Protein AF-A0A9X9S5L1-F1 (afdb_monomer)

Secondary structure (DSSP, 8-state):
----------HHHHHHHHT-HHHHHHHHHHHHTT-TT--HHHHIIIIIHHHHHHHHHHHHHH--SSPPHHHHHHHHHHHHHHHHHTT-

Organism: Methanogenium organophilum (NCBI:txid2199)

Structure (mmCIF, N/CA/C/O backbone):
data_AF-A0A9X9S5L1-F1
#
_entry.id   AF-A0A9X9S5L1-F1
#
loop_
_atom_site.group_PDB
_atom_site.id
_atom_site.type_symbol
_atom_site.label_atom_id
_atom_site.label_alt_id
_atom_site.label_comp_id
_atom_site.label_asym_id
_atom_site.label_entity_id
_atom_site.label_seq_id
_atom_site.pdbx_PDB_ins_code
_atom_site.Cartn_x
_atom_site.Cartn_y
_atom_site.Cartn_z
_atom_site.occupancy
_atom_site.B_iso_or_equiv
_atom_site.auth_seq_id
_atom_site.auth_comp_id
_atom_site.auth_asym_id
_atom_site.auth_atom_id
_atom_site.pdbx_PDB_model_num
ATOM 1 N N . MET A 1 1 ? -31.255 10.036 7.838 1.00 35.88 1 MET A N 1
ATOM 2 C CA . MET A 1 1 ? -30.315 8.937 7.542 1.00 35.88 1 MET A CA 1
ATOM 3 C C . MET A 1 1 ? -28.933 9.542 7.625 1.00 35.88 1 MET A C 1
ATOM 5 O O . MET A 1 1 ? -28.672 10.492 6.902 1.00 35.88 1 MET A O 1
ATOM 9 N N . VAL A 1 2 ? -28.140 9.125 8.610 1.00 39.47 2 VAL A N 1
ATOM 10 C CA . VAL A 1 2 ? -26.790 9.654 8.831 1.00 39.47 2 VAL A CA 1
ATOM 11 C C . VAL A 1 2 ? -25.934 9.133 7.681 1.00 39.47 2 VAL A C 1
ATOM 13 O O . VAL A 1 2 ? -25.686 7.932 7.614 1.00 39.47 2 VAL A O 1
ATOM 16 N N . SER A 1 3 ? -25.571 10.008 6.737 1.00 43.31 3 SER A N 1
ATOM 17 C CA . SER A 1 3 ? -24.482 9.724 5.801 1.00 43.31 3 SER A CA 1
ATOM 18 C C . SER A 1 3 ? -23.254 9.461 6.653 1.00 43.31 3 SER A C 1
ATOM 20 O O . SER A 1 3 ? -22.748 10.383 7.285 1.00 43.31 3 SER A O 1
ATOM 22 N N . GLY A 1 4 ? -22.839 8.198 6.737 1.00 41.56 4 GLY A N 1
ATOM 23 C CA . GLY A 1 4 ? -21.564 7.844 7.336 1.00 41.56 4 GLY A CA 1
ATOM 24 C C . GLY A 1 4 ? -20.484 8.609 6.589 1.00 41.56 4 GLY A C 1
ATOM 25 O O . GLY A 1 4 ? -20.315 8.414 5.386 1.00 41.56 4 GLY A O 1
ATOM 26 N N . GLU A 1 5 ? -19.831 9.531 7.288 1.00 43.12 5 GLU A N 1
ATOM 27 C CA . GLU A 1 5 ? -18.624 10.196 6.826 1.00 43.12 5 GLU A CA 1
ATOM 28 C C . GLU A 1 5 ? -17.622 9.096 6.481 1.00 43.12 5 GLU A C 1
ATOM 30 O O . GLU A 1 5 ? -17.086 8.410 7.351 1.00 43.12 5 GLU A O 1
ATOM 35 N N . ASN A 1 6 ? -17.463 8.864 5.181 1.00 48.81 6 ASN A N 1
ATOM 36 C CA . ASN A 1 6 ? -16.434 8.007 4.632 1.00 48.81 6 ASN A CA 1
ATOM 37 C C . ASN A 1 6 ? -15.103 8.583 5.130 1.00 48.81 6 ASN A C 1
ATOM 39 O O . ASN A 1 6 ? -14.789 9.738 4.845 1.00 48.81 6 ASN A O 1
ATOM 43 N N . THR A 1 7 ? -14.416 7.841 5.991 1.00 52.62 7 THR A N 1
ATOM 44 C CA . THR A 1 7 ? -13.282 8.304 6.794 1.00 52.62 7 THR A CA 1
ATOM 45 C C . THR A 1 7 ? -12.226 8.953 5.904 1.00 52.62 7 THR A C 1
ATOM 47 O O . THR A 1 7 ? -11.574 8.259 5.133 1.00 52.62 7 THR A O 1
ATOM 50 N N . GLY A 1 8 ? -12.063 10.276 6.006 1.00 67.56 8 GLY A N 1
ATOM 51 C CA . GLY A 1 8 ? -11.149 11.091 5.193 1.00 67.56 8 GLY A CA 1
ATOM 52 C C . GLY A 1 8 ? -9.656 10.886 5.477 1.00 67.56 8 GLY A C 1
ATOM 53 O O . GLY A 1 8 ? -8.901 11.847 5.390 1.00 67.56 8 GLY A O 1
ATOM 54 N N . MET A 1 9 ? -9.243 9.675 5.856 1.00 78.75 9 MET A N 1
ATOM 55 C CA . MET A 1 9 ? -7.837 9.294 5.984 1.00 78.75 9 MET A CA 1
ATOM 56 C C . MET A 1 9 ? -7.298 8.867 4.621 1.00 78.75 9 MET A C 1
ATOM 58 O O . MET A 1 9 ? -7.932 8.081 3.915 1.00 78.75 9 MET A O 1
ATOM 62 N N . SER A 1 10 ? -6.128 9.385 4.261 1.00 90.25 10 SER A N 1
ATOM 63 C CA . SER A 1 10 ? -5.392 8.927 3.085 1.00 90.25 10 SER A CA 1
ATOM 64 C C . SER A 1 10 ? -4.815 7.524 3.314 1.00 90.25 10 SER A C 1
ATOM 66 O O . SER A 1 10 ? -4.689 7.069 4.453 1.00 90.25 10 SER A O 1
ATOM 68 N N . LEU A 1 11 ? -4.425 6.829 2.241 1.00 91.69 11 LEU A N 1
ATOM 69 C CA . LEU A 1 11 ? -3.712 5.553 2.370 1.00 91.69 11 LEU A CA 1
ATOM 70 C C . LEU A 1 11 ? -2.398 5.711 3.156 1.00 91.69 11 LEU A C 1
ATOM 72 O O . LEU A 1 11 ? -2.027 4.826 3.923 1.00 91.69 11 LEU A O 1
ATOM 76 N N . GLU A 1 12 ? -1.721 6.850 3.004 1.00 93.31 12 GLU A N 1
ATOM 77 C CA . GLU A 1 12 ? -0.528 7.185 3.784 1.00 93.31 12 GLU A CA 1
ATOM 78 C C . GLU A 1 12 ? -0.846 7.246 5.285 1.00 93.31 12 GLU A C 1
ATOM 80 O O . GLU A 1 12 ? -0.171 6.588 6.077 1.00 93.31 12 GLU A O 1
ATOM 85 N N . ASP A 1 13 ? -1.923 7.940 5.673 1.00 91.94 13 ASP A N 1
ATOM 86 C CA . ASP A 1 13 ? -2.370 7.996 7.071 1.00 91.94 13 ASP A CA 1
ATOM 87 C C . ASP A 1 13 ? -2.680 6.600 7.614 1.00 91.94 13 ASP A C 1
ATOM 89 O O . ASP A 1 13 ? -2.324 6.281 8.748 1.00 91.94 13 ASP A O 1
ATOM 93 N N . VAL A 1 14 ? -3.310 5.748 6.799 1.00 91.50 14 VAL A N 1
ATOM 94 C CA . VAL A 1 14 ? -3.599 4.356 7.156 1.00 91.50 14 VAL A CA 1
ATOM 95 C C . VAL A 1 14 ? -2.307 3.586 7.429 1.00 91.50 14 VAL A C 1
ATOM 97 O O . VAL A 1 14 ? -2.191 2.973 8.487 1.00 91.50 14 VAL A O 1
ATOM 100 N N . LEU A 1 15 ? -1.332 3.635 6.519 1.00 94.19 15 LEU A N 1
ATOM 101 C CA . LEU A 1 15 ? -0.058 2.918 6.656 1.00 94.19 15 LEU A CA 1
ATOM 102 C C . LEU A 1 15 ? 0.752 3.392 7.870 1.00 94.19 15 LEU A C 1
ATOM 104 O O . LEU A 1 15 ? 1.371 2.576 8.560 1.00 94.19 15 LEU A O 1
ATOM 108 N N . ILE A 1 16 ? 0.732 4.698 8.149 1.00 94.31 16 ILE A N 1
ATOM 109 C CA . ILE A 1 16 ? 1.363 5.284 9.336 1.00 94.31 16 ILE A CA 1
ATOM 110 C C . ILE A 1 16 ? 0.645 4.808 10.603 1.00 94.31 16 ILE A C 1
ATOM 112 O O . ILE A 1 16 ? 1.294 4.346 11.542 1.00 94.31 16 ILE A O 1
ATOM 116 N N . LEU A 1 17 ? -0.687 4.882 10.632 1.00 92.94 17 LEU A N 1
ATOM 117 C CA . LEU A 1 17 ? -1.503 4.525 11.793 1.00 92.94 17 LEU A CA 1
ATOM 118 C C . LEU A 1 17 ? -1.386 3.040 12.162 1.00 92.94 17 LEU A C 1
ATOM 120 O O . LEU A 1 17 ? -1.395 2.694 13.345 1.00 92.94 17 LEU A O 1
ATOM 124 N N . THR A 1 18 ? -1.276 2.155 11.172 1.00 92.75 18 THR A N 1
ATOM 125 C CA . THR A 1 18 ? -1.132 0.709 11.396 1.00 92.75 18 THR A CA 1
ATOM 126 C C . THR A 1 18 ? 0.307 0.282 11.694 1.00 92.75 18 THR A C 1
ATOM 128 O O . THR A 1 18 ? 0.522 -0.803 12.248 1.00 92.75 18 THR A O 1
ATOM 131 N N . GLY A 1 19 ? 1.289 1.131 11.374 1.00 95.19 19 GLY A N 1
ATOM 132 C CA . GLY A 1 19 ? 2.712 0.805 11.450 1.00 95.19 19 GLY A CA 1
ATOM 133 C C . GLY A 1 19 ? 3.165 -0.166 10.357 1.00 95.19 19 GLY A C 1
ATOM 134 O O . GLY A 1 19 ? 4.098 -0.928 10.576 1.00 95.19 19 GLY A O 1
ATOM 135 N N . GLU A 1 20 ? 2.494 -0.170 9.202 1.00 96.31 20 GLU A N 1
ATOM 136 C CA . GLU A 1 20 ? 2.761 -1.103 8.093 1.00 96.31 20 GLU A CA 1
ATOM 137 C C . GLU A 1 20 ? 3.572 -0.463 6.949 1.00 96.31 20 GLU A C 1
ATOM 139 O O . GLU A 1 20 ? 3.824 -1.107 5.932 1.00 96.31 20 GLU A O 1
ATOM 144 N N . MET A 1 21 ? 4.014 0.793 7.107 1.00 96.12 21 MET A N 1
ATOM 145 C CA . MET A 1 21 ? 4.807 1.513 6.099 1.00 96.12 21 MET A CA 1
ATOM 146 C C . MET A 1 21 ? 6.087 0.756 5.701 1.00 96.12 21 MET A C 1
ATOM 148 O O . MET A 1 21 ? 6.387 0.637 4.516 1.00 96.12 21 MET A O 1
ATOM 152 N N . GLU A 1 22 ? 6.823 0.205 6.672 1.00 96.06 22 GLU A N 1
ATOM 153 C CA . GLU A 1 22 ? 8.070 -0.533 6.410 1.00 96.06 22 GLU A CA 1
ATOM 154 C C . GLU A 1 22 ? 7.817 -1.838 5.637 1.00 96.06 22 GLU A C 1
ATOM 156 O O . GLU A 1 22 ? 8.536 -2.143 4.684 1.00 96.06 22 GLU A O 1
ATOM 161 N N . HIS A 1 23 ? 6.754 -2.575 5.980 1.00 96.38 23 HIS A N 1
ATOM 162 C CA . HIS A 1 23 ? 6.373 -3.787 5.249 1.00 96.38 23 HIS A CA 1
ATOM 163 C C . HIS A 1 23 ? 5.908 -3.460 3.824 1.00 96.38 23 HIS A C 1
ATOM 165 O O . HIS A 1 23 ? 6.202 -4.204 2.888 1.00 96.38 23 HIS A O 1
ATOM 171 N N . MET A 1 24 ? 5.225 -2.328 3.628 1.00 96.25 24 MET A N 1
ATOM 172 C CA . MET A 1 24 ? 4.849 -1.868 2.292 1.00 96.25 24 MET A CA 1
ATOM 173 C C . MET A 1 24 ? 6.086 -1.510 1.455 1.00 96.25 24 MET A C 1
ATOM 175 O O . MET A 1 24 ? 6.174 -1.891 0.287 1.00 96.25 24 MET A O 1
ATOM 179 N N . GLU A 1 25 ? 7.071 -0.830 2.046 1.00 95.00 25 GLU A N 1
ATOM 180 C CA . GLU A 1 25 ? 8.342 -0.519 1.385 1.00 95.00 25 GLU A CA 1
ATOM 181 C C . GLU A 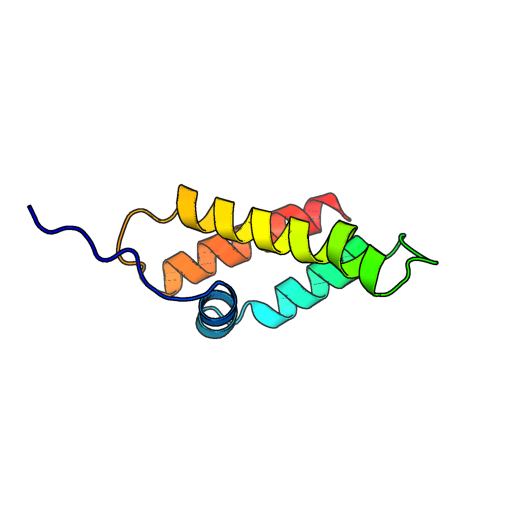1 25 ? 9.098 -1.799 0.986 1.00 95.00 25 GLU A C 1
ATOM 183 O O . GLU A 1 25 ? 9.623 -1.902 -0.125 1.00 95.00 25 GLU A O 1
ATOM 188 N N . GLU A 1 26 ? 9.139 -2.801 1.867 1.00 95.50 26 GLU A N 1
ATOM 189 C CA . GLU A 1 26 ? 9.716 -4.110 1.559 1.00 95.50 26 GLU A CA 1
ATOM 190 C C . GLU A 1 26 ? 8.993 -4.802 0.400 1.00 95.50 26 GLU A C 1
ATOM 192 O O . GLU A 1 26 ? 9.644 -5.256 -0.544 1.00 95.50 26 GLU A O 1
ATOM 197 N N . LEU A 1 27 ? 7.661 -4.820 0.414 1.00 95.50 27 LEU A N 1
ATOM 198 C CA . LEU A 1 27 ? 6.880 -5.425 -0.657 1.00 95.50 27 LEU A CA 1
ATOM 199 C C . LEU A 1 27 ? 7.125 -4.727 -2.010 1.00 95.50 27 LEU A C 1
ATOM 201 O O . LEU A 1 27 ? 7.279 -5.404 -3.032 1.00 95.50 27 LEU A O 1
ATOM 205 N N . ILE A 1 28 ? 7.210 -3.394 -2.031 1.00 93.81 28 ILE A N 1
ATOM 206 C CA . ILE A 1 28 ? 7.549 -2.630 -3.243 1.00 93.81 28 ILE A CA 1
ATOM 207 C C . ILE A 1 28 ? 8.952 -3.004 -3.732 1.00 93.81 28 ILE A C 1
ATOM 209 O O . ILE A 1 28 ? 9.137 -3.265 -4.922 1.00 93.81 28 ILE A O 1
ATOM 213 N N . ARG A 1 29 ? 9.941 -3.090 -2.829 1.00 92.31 29 ARG A N 1
ATOM 214 C CA . ARG A 1 29 ? 11.309 -3.513 -3.177 1.00 92.31 29 ARG A CA 1
ATOM 215 C C . ARG A 1 29 ? 11.341 -4.909 -3.796 1.00 92.31 29 ARG A C 1
ATOM 217 O O . ARG A 1 29 ? 12.016 -5.100 -4.806 1.00 92.31 29 ARG A O 1
ATOM 224 N N . LEU A 1 30 ? 10.607 -5.865 -3.227 1.00 93.62 30 LEU A N 1
ATOM 225 C CA . LEU A 1 30 ? 10.499 -7.223 -3.769 1.00 93.62 30 LEU A CA 1
ATOM 226 C C . LEU A 1 30 ? 9.843 -7.221 -5.154 1.00 93.62 3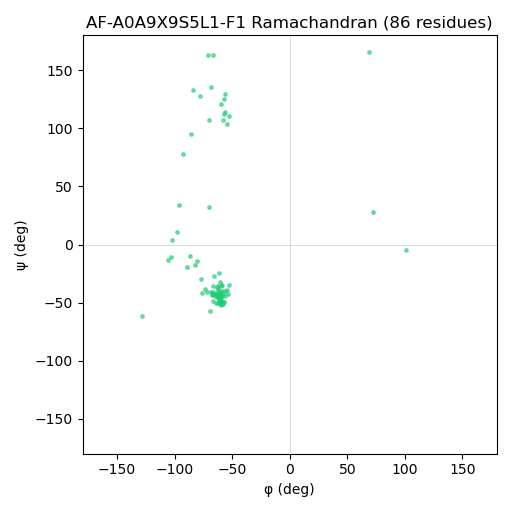0 LEU A C 1
ATOM 228 O O . LEU A 1 30 ? 10.367 -7.828 -6.086 1.00 93.62 30 LEU A O 1
ATOM 232 N N . SER A 1 31 ? 8.756 -6.469 -5.316 1.00 91.00 31 SER A N 1
ATOM 233 C CA . SER A 1 31 ? 8.021 -6.351 -6.584 1.00 91.00 31 SER A CA 1
ATOM 234 C C . SER A 1 31 ? 8.840 -5.666 -7.688 1.00 91.00 31 SER A C 1
ATOM 236 O O . SER A 1 31 ? 8.649 -5.925 -8.878 1.00 91.00 31 SER A O 1
ATOM 238 N N . ALA A 1 32 ? 9.789 -4.813 -7.301 1.00 91.56 32 ALA A N 1
ATOM 239 C CA . ALA A 1 32 ? 10.709 -4.132 -8.203 1.00 91.56 32 ALA A CA 1
ATOM 240 C C . ALA A 1 32 ? 11.979 -4.941 -8.532 1.00 91.56 32 ALA A C 1
ATOM 242 O O . ALA A 1 32 ? 12.724 -4.533 -9.427 1.00 91.56 32 ALA A O 1
ATOM 243 N N . ARG A 1 33 ? 12.248 -6.066 -7.846 1.00 89.81 33 ARG A N 1
ATOM 244 C CA . ARG A 1 33 ? 13.548 -6.770 -7.893 1.00 89.81 33 ARG A CA 1
ATOM 245 C C . ARG A 1 33 ? 14.011 -7.099 -9.311 1.00 89.81 33 ARG A C 1
ATOM 247 O O . ARG A 1 33 ? 15.174 -6.890 -9.645 1.00 89.81 33 ARG A O 1
ATOM 254 N N . ASP A 1 34 ? 13.088 -7.557 -10.149 1.00 86.00 34 ASP A N 1
ATOM 255 C CA . ASP A 1 34 ? 13.395 -8.020 -11.504 1.00 86.00 34 ASP A CA 1
ATOM 256 C C . ASP A 1 34 ? 13.125 -6.935 -12.571 1.00 86.00 34 ASP A C 1
ATOM 258 O O . ASP A 1 34 ? 13.162 -7.201 -13.772 1.00 86.00 34 ASP A O 1
ATOM 262 N N . LYS A 1 35 ? 12.872 -5.684 -12.157 1.00 86.44 35 LYS A N 1
ATOM 263 C CA . LYS A 1 35 ? 12.617 -4.529 -13.041 1.00 86.44 35 LYS A CA 1
ATOM 264 C C . LYS A 1 35 ? 13.876 -3.694 -13.294 1.00 86.44 35 LYS A C 1
ATOM 266 O O . LYS A 1 35 ? 13.822 -2.470 -13.432 1.00 86.44 35 LYS A O 1
ATOM 271 N N . SER A 1 36 ? 15.033 -4.356 -13.358 1.00 80.12 36 SER A N 1
ATOM 272 C CA . SER A 1 36 ? 16.309 -3.696 -13.638 1.00 80.12 36 SER A CA 1
ATOM 273 C C . SER A 1 36 ? 16.244 -2.946 -14.972 1.00 80.12 36 SER A C 1
ATOM 275 O O . SER A 1 36 ? 15.936 -3.546 -16.001 1.00 80.12 36 SER A O 1
ATOM 277 N N . GLY A 1 37 ? 16.561 -1.651 -14.955 1.00 87.38 37 GLY A N 1
ATOM 278 C CA . GLY A 1 37 ? 16.553 -0.797 -16.147 1.00 87.38 37 GLY A CA 1
ATOM 279 C C . GLY A 1 37 ? 15.322 0.098 -16.287 1.00 87.38 37 GLY A C 1
ATOM 280 O O . GLY A 1 37 ? 15.310 0.931 -17.187 1.00 87.38 37 GLY A O 1
ATOM 281 N N . PHE A 1 38 ? 14.333 -0.022 -15.397 1.00 92.12 38 PHE A N 1
ATOM 282 C CA . PHE A 1 38 ? 13.217 0.921 -15.358 1.00 92.12 38 PHE A CA 1
ATOM 283 C C . PHE A 1 38 ? 13.713 2.290 -14.889 1.00 92.12 38 PHE A C 1
ATOM 285 O O . PHE A 1 38 ? 14.477 2.411 -13.926 1.00 92.12 38 PHE A O 1
ATOM 292 N N . SER A 1 39 ? 13.261 3.332 -15.572 1.00 95.00 39 SER A 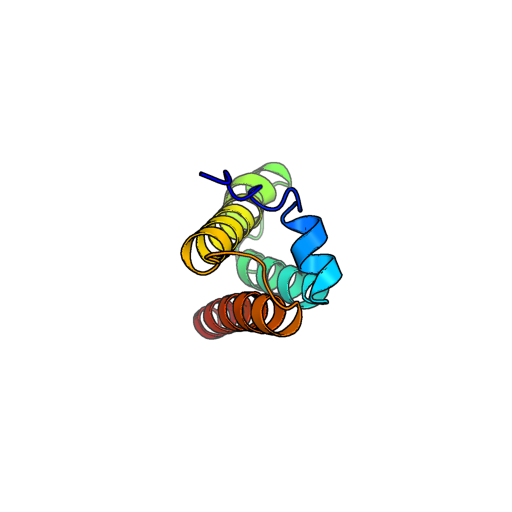N 1
ATOM 293 C CA . SER A 1 39 ? 13.369 4.705 -15.103 1.00 95.00 39 SER A CA 1
ATOM 294 C C . SER A 1 39 ? 12.506 4.922 -13.849 1.00 95.00 39 SER A C 1
ATOM 296 O O . SER A 1 39 ? 11.585 4.144 -13.578 1.00 95.00 39 SER A O 1
ATOM 298 N N . PRO A 1 40 ? 12.743 6.005 -13.086 1.00 92.81 40 PRO A N 1
ATOM 299 C CA . PRO A 1 40 ? 11.904 6.336 -11.936 1.00 92.81 40 PRO A CA 1
ATOM 300 C C . PRO A 1 40 ? 10.410 6.436 -12.277 1.00 92.81 40 PRO A C 1
ATOM 302 O O . PRO A 1 40 ? 9.581 5.955 -11.511 1.00 92.81 40 PRO A O 1
ATOM 305 N N . GLN A 1 41 ? 10.063 7.000 -13.440 1.00 95.00 41 GLN A N 1
ATOM 306 C CA . GLN A 1 41 ? 8.669 7.116 -13.876 1.00 95.00 41 GLN A CA 1
ATOM 307 C C . GLN A 1 41 ? 8.056 5.745 -14.183 1.00 95.00 41 GLN A C 1
ATOM 309 O O . GLN A 1 41 ? 6.951 5.453 -13.742 1.00 95.00 41 GLN A O 1
ATOM 314 N N . GLU A 1 42 ? 8.792 4.868 -14.872 1.00 95.62 42 GLU A N 1
ATOM 315 C CA . GLU A 1 42 ? 8.322 3.504 -15.138 1.00 95.62 42 GLU A CA 1
ATOM 316 C C . GLU A 1 42 ? 8.126 2.715 -13.839 1.00 95.62 42 GLU A C 1
ATOM 318 O O . GLU A 1 42 ? 7.178 1.940 -13.735 1.00 95.62 42 GLU A O 1
ATOM 323 N N . MET A 1 43 ? 8.973 2.928 -12.828 1.00 95.00 43 MET A N 1
ATOM 324 C CA . MET A 1 43 ? 8.801 2.306 -11.512 1.00 95.00 43 MET A CA 1
ATOM 325 C C . MET A 1 43 ? 7.527 2.789 -10.810 1.00 95.00 43 MET A C 1
ATOM 327 O O . MET A 1 43 ? 6.790 1.978 -10.244 1.00 95.00 43 MET A O 1
ATOM 331 N N . LEU A 1 44 ? 7.247 4.094 -10.876 1.00 93.88 44 LEU A N 1
ATOM 332 C CA . LEU A 1 44 ? 6.020 4.668 -10.329 1.00 93.88 44 LEU A CA 1
ATOM 333 C C . LEU A 1 44 ? 4.785 4.058 -10.995 1.00 93.88 44 LEU A C 1
ATOM 335 O O . LEU A 1 44 ? 3.916 3.531 -10.307 1.00 93.88 44 LEU A O 1
ATOM 339 N N . ASP A 1 45 ? 4.744 4.055 -12.325 1.00 95.12 45 ASP A N 1
ATOM 340 C CA . ASP A 1 45 ? 3.539 3.691 -13.074 1.00 95.12 45 ASP A CA 1
ATOM 341 C C . ASP A 1 45 ? 3.274 2.183 -13.123 1.00 95.12 45 ASP A C 1
ATOM 343 O O . ASP A 1 45 ? 2.125 1.761 -13.228 1.00 95.12 45 ASP A O 1
ATOM 347 N N . SER A 1 46 ? 4.319 1.354 -13.067 1.00 93.75 46 SER A N 1
ATOM 348 C CA . SER A 1 46 ? 4.187 -0.098 -13.262 1.00 93.75 46 SER A CA 1
ATOM 349 C C . SER A 1 46 ? 4.307 -0.932 -11.990 1.00 93.75 46 SER A C 1
ATOM 351 O O . SER A 1 46 ? 4.017 -2.130 -12.032 1.00 93.75 46 SER A O 1
ATOM 353 N N . VAL A 1 47 ? 4.773 -0.336 -10.890 1.00 93.38 47 VAL A N 1
ATOM 354 C CA . VAL A 1 47 ? 4.955 -1.029 -9.610 1.00 93.38 47 VAL A CA 1
ATOM 355 C C . VAL A 1 47 ? 4.276 -0.251 -8.495 1.00 93.38 47 VAL A C 1
ATOM 357 O O . VAL A 1 47 ? 3.335 -0.758 -7.898 1.00 93.38 47 VAL A O 1
ATOM 360 N N . ILE A 1 48 ? 4.700 0.988 -8.233 1.00 94.12 48 ILE A N 1
ATOM 361 C CA . ILE A 1 48 ? 4.291 1.699 -7.013 1.00 94.12 48 ILE A CA 1
ATOM 362 C C . ILE A 1 48 ? 2.804 2.074 -7.042 1.00 94.12 48 ILE A C 1
ATOM 364 O O . ILE A 1 48 ? 2.069 1.654 -6.151 1.00 94.12 48 ILE A O 1
ATOM 368 N N . HIS A 1 49 ? 2.342 2.825 -8.049 1.00 95.25 49 HIS A N 1
ATOM 369 C CA . HIS A 1 49 ? 0.939 3.247 -8.128 1.00 95.25 49 HIS A CA 1
ATOM 370 C C . HIS A 1 49 ? -0.023 2.054 -8.196 1.00 95.25 49 HIS A C 1
ATOM 372 O O . HIS A 1 49 ? -0.922 2.010 -7.360 1.00 95.25 49 HIS A O 1
ATOM 378 N N . PRO A 1 50 ? 0.187 1.035 -9.061 1.00 95.25 50 PRO A N 1
ATOM 379 C CA . PRO A 1 50 ? -0.703 -0.124 -9.092 1.00 95.25 50 PRO A CA 1
ATOM 380 C C . PRO A 1 50 ? -0.828 -0.824 -7.737 1.00 95.25 50 PRO A C 1
ATOM 382 O O . PRO A 1 50 ? -1.921 -1.207 -7.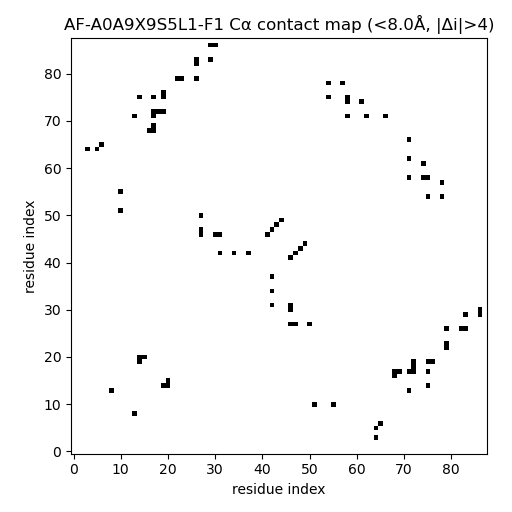334 1.00 95.25 50 PRO A O 1
ATOM 385 N N . MET A 1 51 ? 0.275 -0.962 -6.999 1.00 94.88 51 MET A N 1
ATOM 386 C CA . MET A 1 51 ? 0.248 -1.605 -5.687 1.00 94.88 51 MET A CA 1
ATOM 387 C C . MET A 1 51 ? -0.499 -0.788 -4.632 1.00 94.88 51 MET A C 1
ATOM 389 O O . MET A 1 51 ? -1.229 -1.361 -3.823 1.00 94.88 51 MET A O 1
ATOM 393 N N . LEU A 1 52 ? -0.318 0.534 -4.627 1.00 95.38 52 LEU A N 1
ATOM 394 C CA . LEU A 1 52 ? -1.036 1.423 -3.715 1.00 95.38 52 LEU A CA 1
ATOM 395 C C . LEU A 1 52 ? -2.533 1.459 -4.045 1.00 95.38 52 LEU A C 1
ATOM 397 O O . LEU A 1 52 ? -3.353 1.344 -3.135 1.00 95.38 52 LEU A O 1
ATOM 401 N N . ASP A 1 53 ? -2.883 1.522 -5.331 1.00 94.94 53 ASP A N 1
ATOM 402 C CA . ASP A 1 53 ? -4.268 1.496 -5.807 1.00 94.94 5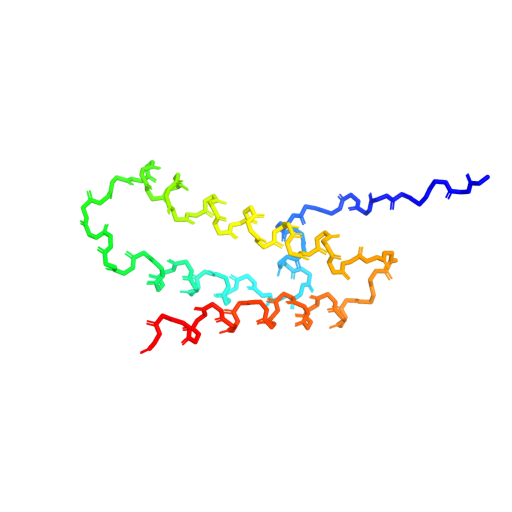3 ASP A CA 1
ATOM 403 C C . ASP A 1 53 ? -4.972 0.190 -5.403 1.00 94.94 53 ASP A C 1
ATOM 405 O O . ASP A 1 53 ? -6.107 0.201 -4.917 1.00 94.94 53 ASP A O 1
ATOM 409 N N . GLU A 1 54 ? -4.295 -0.954 -5.554 1.00 95.00 54 GLU A N 1
ATOM 410 C CA . GLU A 1 54 ? -4.830 -2.256 -5.148 1.00 95.00 54 GLU A CA 1
ATOM 411 C C . GLU A 1 54 ? -5.058 -2.354 -3.635 1.00 95.00 54 GLU A C 1
ATOM 413 O O . GLU A 1 54 ? -6.092 -2.877 -3.206 1.00 95.00 54 GLU A O 1
ATOM 418 N N . LEU A 1 55 ? -4.119 -1.856 -2.825 1.00 94.44 55 LEU A N 1
ATOM 419 C CA . LEU A 1 55 ? -4.267 -1.828 -1.371 1.00 94.44 55 LEU A CA 1
ATOM 420 C C . LEU A 1 55 ? -5.425 -0.915 -0.957 1.00 94.44 55 LEU A C 1
ATOM 422 O O . LEU A 1 55 ? -6.248 -1.299 -0.124 1.00 94.44 55 LEU A O 1
ATOM 426 N N . GLU A 1 56 ? -5.535 0.268 -1.559 1.00 92.38 56 GLU A N 1
ATOM 427 C CA . GLU A 1 56 ? -6.629 1.196 -1.283 1.00 92.38 56 GLU A CA 1
ATOM 428 C C . GLU A 1 56 ? -7.988 0.576 -1.638 1.00 92.38 56 GLU A C 1
ATOM 430 O O . GLU A 1 56 ? -8.938 0.657 -0.854 1.00 92.38 56 GLU A O 1
ATOM 435 N N . MET A 1 57 ? -8.084 -0.093 -2.790 1.00 91.69 57 MET A N 1
ATOM 436 C CA . MET A 1 57 ? -9.281 -0.836 -3.180 1.00 91.69 57 MET A CA 1
ATOM 437 C C . MET A 1 57 ? -9.608 -1.965 -2.202 1.00 91.69 57 MET A C 1
ATOM 439 O O . MET A 1 57 ? -10.770 -2.123 -1.824 1.00 91.69 57 MET A O 1
ATOM 443 N N . TYR A 1 58 ? -8.609 -2.745 -1.784 1.00 91.81 58 TYR A N 1
ATOM 444 C CA . TYR A 1 58 ? -8.794 -3.827 -0.820 1.00 91.81 58 TYR A CA 1
ATOM 445 C C . TYR A 1 58 ? -9.336 -3.300 0.510 1.00 91.81 58 TYR A C 1
ATOM 447 O O . TYR A 1 58 ? -10.354 -3.790 0.997 1.00 91.81 58 TYR A O 1
ATOM 455 N N . ILE A 1 59 ? -8.723 -2.241 1.050 1.00 89.19 59 ILE A N 1
ATOM 456 C CA . ILE A 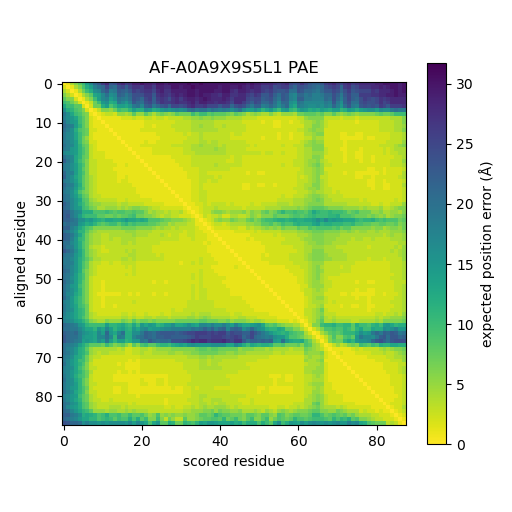1 59 ? -9.192 -1.596 2.277 1.00 89.19 59 ILE A CA 1
ATOM 457 C C . ILE A 1 59 ? -10.631 -1.119 2.089 1.00 89.19 59 ILE A C 1
ATOM 459 O O . ILE A 1 59 ? -11.473 -1.462 2.905 1.00 89.19 59 ILE A O 1
ATOM 463 N N . LYS A 1 60 ? -10.961 -0.402 1.007 1.00 86.56 60 LYS A N 1
ATOM 464 C CA . LYS A 1 60 ? -12.331 0.092 0.762 1.00 86.56 60 LYS A CA 1
ATOM 465 C C . LYS A 1 60 ? -13.375 -1.024 0.665 1.00 86.56 60 LYS A C 1
ATOM 467 O O . LYS A 1 60 ? -14.502 -0.828 1.115 1.00 86.56 60 LYS A O 1
ATOM 472 N N . ASN A 1 61 ? -13.018 -2.172 0.091 1.00 86.50 61 ASN A N 1
ATOM 473 C CA . ASN A 1 61 ? -13.926 -3.311 -0.053 1.00 86.50 61 ASN A CA 1
ATOM 474 C C . ASN A 1 61 ? -14.166 -4.039 1.277 1.00 86.50 61 ASN A C 1
ATOM 476 O O 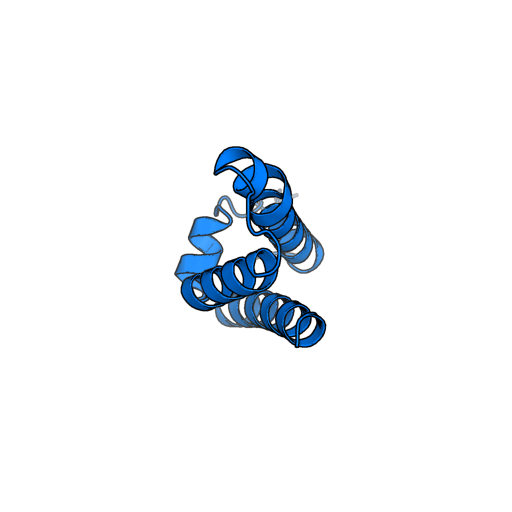. ASN A 1 61 ? -15.291 -4.443 1.561 1.00 86.50 61 ASN A O 1
ATOM 480 N N . GLU A 1 62 ? -13.128 -4.175 2.101 1.00 83.62 62 GLU A N 1
ATOM 481 C CA . GLU A 1 62 ? -13.193 -4.891 3.381 1.00 83.62 62 GLU A CA 1
ATOM 482 C C . GLU A 1 62 ? -13.607 -3.981 4.558 1.00 83.62 62 GLU A C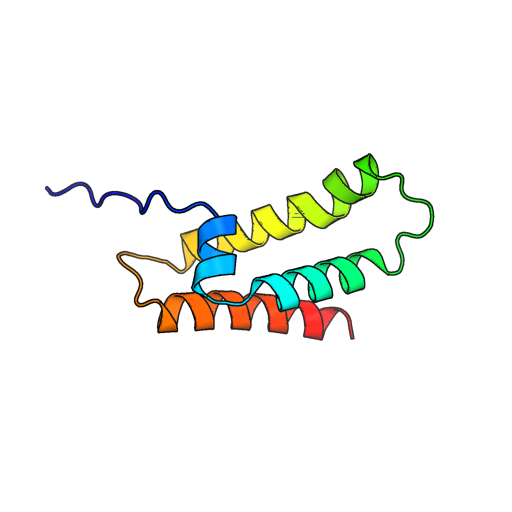 1
ATOM 484 O O . GLU A 1 62 ? -14.057 -4.447 5.612 1.00 83.62 62 GLU A O 1
ATOM 489 N N . ALA A 1 63 ? -13.476 -2.660 4.396 1.00 68.00 63 ALA A N 1
ATOM 490 C CA . ALA A 1 63 ? -13.744 -1.651 5.413 1.00 68.00 63 ALA A CA 1
ATOM 491 C C . ALA A 1 63 ? -15.170 -1.099 5.356 1.00 68.00 63 ALA A C 1
ATOM 493 O O . ALA A 1 63 ? -15.411 0.038 4.958 1.00 68.00 63 ALA A O 1
ATOM 494 N N . SER A 1 64 ? -16.140 -1.855 5.861 1.00 58.03 64 SER A N 1
ATOM 495 C CA . SER A 1 64 ? -17.466 -1.301 6.145 1.00 58.03 64 SER A CA 1
ATOM 496 C C . SER A 1 64 ? -17.515 -0.658 7.550 1.00 58.03 64 SER A C 1
ATOM 498 O O . SER A 1 64 ? -17.815 -1.348 8.524 1.00 58.03 64 SER A O 1
ATOM 500 N N . VAL A 1 65 ? -17.309 0.668 7.636 1.00 56.09 65 VAL A N 1
ATOM 501 C CA . VAL A 1 65 ? -17.590 1.558 8.805 1.00 56.09 65 VAL A CA 1
ATOM 502 C C . VAL A 1 65 ? -16.693 1.351 10.060 1.00 56.09 65 VAL A C 1
ATOM 504 O O . VAL A 1 65 ? -15.921 0.396 10.110 1.00 56.09 65 VAL A O 1
ATOM 507 N N . PRO A 1 66 ? -16.694 2.305 11.025 1.00 55.00 66 PRO A N 1
ATOM 508 C CA . PRO A 1 66 ? -15.469 2.929 11.539 1.00 55.00 66 PRO A CA 1
ATOM 509 C C . PRO A 1 66 ? -14.526 1.894 12.162 1.00 55.00 66 PRO A C 1
ATOM 511 O O . PRO A 1 66 ? -14.887 1.174 13.095 1.00 55.00 66 PRO A O 1
ATOM 514 N N . GLN A 1 67 ? -13.319 1.814 11.608 1.00 63.94 67 GLN A N 1
ATOM 515 C CA . GLN A 1 67 ? -12.391 0.745 11.927 1.00 63.94 67 GLN A CA 1
ATOM 516 C C . GLN A 1 67 ? -11.705 0.970 13.272 1.00 63.94 67 GLN A C 1
ATOM 518 O O . GLN A 1 67 ? -11.078 2.000 13.508 1.00 63.94 67 GLN A O 1
ATOM 523 N N . ASP A 1 68 ? -11.778 -0.047 14.127 1.00 78.88 68 ASP A N 1
ATOM 524 C CA . ASP A 1 68 ? -10.761 -0.262 15.147 1.00 78.88 68 ASP A CA 1
ATOM 525 C C . ASP A 1 68 ? -9.394 -0.376 14.452 1.00 78.88 68 ASP A C 1
ATOM 527 O O . ASP A 1 68 ? -9.236 -1.152 13.503 1.00 78.88 68 ASP A O 1
ATOM 531 N N . VAL A 1 69 ? -8.413 0.392 14.929 1.00 83.81 69 VAL A N 1
ATOM 532 C CA . VAL A 1 69 ? -7.038 0.418 14.406 1.00 83.81 69 VAL A CA 1
ATOM 533 C C . VAL A 1 69 ? -6.444 -0.989 14.359 1.00 83.81 69 VAL A C 1
ATOM 535 O O . VAL A 1 69 ? -5.731 -1.320 13.414 1.00 83.81 69 VAL A O 1
ATOM 538 N N . GLY A 1 70 ? -6.783 -1.849 15.328 1.00 87.62 70 GLY A N 1
ATOM 539 C CA . GLY A 1 70 ? -6.340 -3.244 15.335 1.00 87.62 70 GLY A CA 1
ATOM 540 C C . GLY A 1 70 ? -6.844 -4.041 14.129 1.00 87.62 70 GLY A C 1
ATOM 541 O O . GLY A 1 70 ? -6.087 -4.804 13.528 1.00 87.62 70 GLY A O 1
ATOM 542 N N . ARG A 1 71 ? -8.100 -3.827 13.721 1.00 87.31 71 ARG A N 1
ATOM 543 C CA . ARG A 1 71 ? -8.682 -4.473 12.537 1.00 87.31 71 ARG A CA 1
ATOM 544 C C . ARG A 1 71 ? -8.110 -3.902 11.242 1.00 87.31 71 ARG A C 1
ATOM 546 O O . ARG A 1 71 ? -7.818 -4.680 10.338 1.00 87.31 71 ARG A O 1
ATOM 553 N N . LEU A 1 72 ? -7.921 -2.584 11.167 1.00 89.12 72 LEU A N 1
ATOM 554 C CA . LEU A 1 72 ? -7.283 -1.945 10.012 1.00 89.12 72 LEU A CA 1
ATOM 555 C C . LEU A 1 72 ? -5.866 -2.483 9.813 1.00 89.12 72 LEU A C 1
ATOM 557 O O . LEU A 1 72 ? -5.509 -2.898 8.713 1.00 89.12 72 LEU A O 1
ATOM 561 N N . LYS A 1 73 ? -5.094 -2.571 10.902 1.00 92.94 73 LYS A N 1
ATOM 562 C CA . LYS A 1 73 ? -3.763 -3.173 10.892 1.00 92.94 73 LYS A CA 1
ATOM 563 C C . LYS A 1 73 ? -3.799 -4.612 10.394 1.00 92.94 73 LYS A C 1
ATOM 565 O O . LYS A 1 73 ? -3.033 -4.949 9.502 1.00 92.94 73 LYS A O 1
ATOM 570 N N . ALA A 1 74 ? -4.695 -5.444 10.926 1.00 92.81 74 ALA A N 1
ATOM 571 C CA . ALA A 1 74 ? -4.805 -6.838 10.505 1.00 92.81 74 ALA A CA 1
ATOM 572 C C . ALA A 1 74 ? -5.127 -6.974 9.007 1.00 92.81 74 ALA A C 1
ATOM 574 O O . ALA A 1 74 ? -4.530 -7.812 8.338 1.00 92.81 74 ALA A O 1
ATOM 575 N N . LEU A 1 75 ? -6.018 -6.131 8.474 1.00 92.69 75 LEU A N 1
ATOM 576 C CA . LEU A 1 75 ? -6.363 -6.120 7.050 1.00 92.69 75 LEU A CA 1
ATOM 577 C C . LEU A 1 75 ? -5.168 -5.737 6.173 1.00 92.69 75 LEU A C 1
ATOM 579 O O . LEU A 1 75 ? -4.859 -6.458 5.225 1.00 92.69 75 LEU A O 1
ATOM 583 N N . VAL A 1 76 ? -4.492 -4.629 6.494 1.00 94.19 76 VAL A N 1
ATOM 584 C CA . VAL A 1 76 ? -3.318 -4.161 5.741 1.00 94.19 76 VAL A CA 1
ATOM 585 C C . VAL A 1 76 ? -2.203 -5.203 5.795 1.00 94.19 76 VAL A C 1
ATOM 587 O O . VAL A 1 76 ? -1.673 -5.589 4.756 1.00 94.19 76 VAL A O 1
ATOM 590 N N . HIS A 1 77 ? -1.900 -5.709 6.990 1.00 96.06 77 HIS A N 1
ATOM 591 C CA . HIS A 1 77 ? -0.859 -6.709 7.188 1.00 96.06 77 HIS A CA 1
ATOM 592 C C . HIS A 1 77 ? -1.149 -7.991 6.400 1.00 96.06 77 HIS A C 1
ATOM 594 O O . HIS A 1 77 ? -0.303 -8.457 5.644 1.00 96.06 77 HIS A O 1
ATOM 600 N N . GLN A 1 78 ? -2.374 -8.521 6.499 1.00 95.12 78 GLN A N 1
ATOM 601 C CA . GLN A 1 78 ? -2.786 -9.714 5.759 1.00 95.12 78 GLN A CA 1
ATOM 602 C C . GLN A 1 78 ? -2.629 -9.528 4.246 1.00 95.12 78 GLN A C 1
ATOM 604 O O . GLN A 1 78 ? -2.159 -10.438 3.561 1.00 95.12 78 GLN A O 1
ATOM 609 N N . TRP A 1 79 ? -3.011 -8.361 3.722 1.00 96.00 79 TRP A N 1
ATOM 610 C CA . TRP A 1 79 ? -2.844 -8.065 2.305 1.00 96.00 79 TRP A CA 1
ATOM 611 C C . TRP A 1 79 ? -1.362 -8.065 1.913 1.00 96.00 79 TRP A C 1
ATOM 613 O O . TRP A 1 79 ? -0.991 -8.784 0.985 1.00 96.00 79 TRP A O 1
ATOM 623 N N . ILE A 1 80 ? -0.507 -7.351 2.656 1.00 96.25 80 ILE A N 1
ATOM 624 C CA . ILE A 1 80 ? 0.936 -7.274 2.382 1.00 96.25 80 ILE A CA 1
ATOM 625 C C . ILE A 1 80 ? 1.571 -8.669 2.402 1.00 96.25 80 ILE A C 1
ATOM 627 O O . ILE A 1 80 ? 2.224 -9.053 1.430 1.00 96.25 80 ILE A O 1
ATOM 631 N N . THR A 1 81 ? 1.335 -9.457 3.454 1.00 95.81 81 THR A N 1
ATOM 632 C CA . THR A 1 81 ? 1.893 -10.813 3.574 1.00 95.81 81 THR A CA 1
ATOM 633 C C . THR A 1 81 ? 1.433 -11.711 2.429 1.00 95.81 81 THR A C 1
ATOM 635 O O . THR A 1 81 ? 2.257 -12.380 1.816 1.00 95.81 81 THR A O 1
ATOM 638 N N . SER A 1 82 ? 0.148 -11.663 2.054 1.00 95.19 82 SER A N 1
ATOM 639 C CA . SER A 1 82 ? -0.363 -12.474 0.939 1.00 95.19 82 SER A CA 1
ATOM 640 C C . SER A 1 82 ? 0.321 -12.163 -0.397 1.00 95.19 82 SER A C 1
ATOM 642 O O . SER A 1 82 ? 0.489 -13.052 -1.233 1.00 95.19 82 SER A O 1
ATOM 644 N N . ARG A 1 83 ? 0.740 -10.907 -0.605 1.00 94.25 83 ARG A N 1
ATOM 645 C CA . ARG A 1 83 ? 1.495 -10.492 -1.792 1.00 94.25 83 ARG A CA 1
ATOM 646 C C . ARG A 1 83 ? 2.953 -10.929 -1.708 1.00 94.25 83 ARG A C 1
ATOM 648 O O . ARG A 1 83 ? 3.477 -11.405 -2.710 1.00 94.25 83 ARG A O 1
ATOM 655 N N . MET A 1 84 ? 3.582 -10.807 -0.538 1.00 91.81 84 MET A N 1
ATOM 656 C CA . MET A 1 84 ? 4.956 -11.274 -0.319 1.00 91.81 84 MET A CA 1
ATOM 657 C C . MET A 1 84 ? 5.080 -12.780 -0.567 1.00 91.81 84 MET A C 1
ATOM 659 O O . MET A 1 84 ? 5.980 -13.199 -1.289 1.00 91.81 84 MET A O 1
ATOM 663 N N . ASP A 1 85 ? 4.133 -13.576 -0.066 1.00 90.25 85 ASP A N 1
ATOM 664 C CA . ASP A 1 85 ? 4.104 -15.031 -0.259 1.00 90.25 85 ASP A CA 1
ATOM 665 C C . ASP A 1 85 ? 3.977 -15.443 -1.737 1.00 90.25 85 ASP A C 1
ATOM 667 O O . ASP A 1 85 ? 4.384 -16.538 -2.107 1.00 90.25 85 ASP A O 1
ATOM 671 N N . CYS A 1 86 ? 3.427 -14.585 -2.604 1.00 84.69 86 CYS A N 1
ATOM 672 C CA . CYS A 1 86 ? 3.361 -14.852 -4.046 1.00 84.69 86 CYS A CA 1
ATOM 673 C C . CYS A 1 86 ? 4.673 -14.539 -4.787 1.00 84.69 86 CYS A C 1
ATOM 675 O O . CYS A 1 86 ? 4.808 -14.903 -5.956 1.00 84.69 86 CYS A O 1
ATOM 677 N N . LEU A 1 87 ? 5.594 -13.807 -4.153 1.00 80.75 87 LEU A N 1
ATOM 678 C CA . LEU A 1 87 ? 6.853 -13.340 -4.746 1.00 80.75 87 LEU A CA 1
ATOM 679 C C . LEU A 1 87 ? 8.073 -14.163 -4.299 1.00 80.75 87 LEU A C 1
ATOM 681 O O . LEU A 1 87 ? 9.158 -13.989 -4.865 1.00 80.75 87 LEU A O 1
ATOM 685 N N . LEU A 1 88 ? 7.903 -15.023 -3.291 1.00 71.25 88 LEU A N 1
ATOM 686 C CA . LEU A 1 88 ? 8.905 -15.955 -2.764 1.00 71.25 88 LEU A CA 1
ATOM 687 C C . LEU A 1 88 ? 8.745 -17.348 -3.385 1.00 71.25 88 LEU A C 1
ATOM 689 O O . LEU A 1 88 ? 9.798 -17.970 -3.657 1.00 71.25 88 LEU A O 1
#

Foldseek 3Di:
DDPAPPPPDDLVNLCVLLVCVVLLVVLLCLQCVPVPPDDPVSSCVPGVVVVSVVLVVQCVVVDDDDDDSVVSNVSSVVVSVVSVVVSD

Sequence (88 aa):
MVSGENTGMSLEDVLILTGEME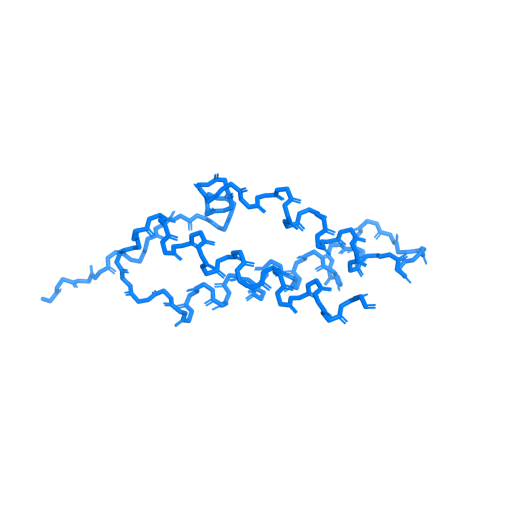HMEELIRLSARDKSGFSPQEMLDSVIHPMLDELEMYIKNEASVPQDVGRLKALVHQWITSRMDCLL

Radius of gyration: 14.48 Å; Cα contacts (8 Å, |Δi|>4): 50; chains: 1; bounding box: 47×27×32 Å

Solvent-accessible surface area (backbone atoms only — not comparable to full-atom values): 5375 Å² total; per-residue (Å²): 130,85,78,76,78,75,73,90,67,51,72,68,54,50,29,61,74,48,67,43,50,66,61,51,52,51,48,52,52,62,73,46,63,88,50,82,88,58,52,73,66,53,42,40,67,73,47,51,50,55,53,53,52,50,50,51,50,49,49,61,73,72,54,81,67,90,71,55,63,69,57,51,28,51,53,52,49,52,52,52,51,61,54,47,67,74,75,111

Mean predicted aligned error: 6.31 Å

pLDDT: mean 85.78, std 15.39, range [35.88, 96.38]